Protein AF-A0A5D6WNX0-F1 (afdb_monomer_lite)

Structure (mmCIF, N/CA/C/O backbone):
data_AF-A0A5D6WNX0-F1
#
_entry.id   AF-A0A5D6WNX0-F1
#
loop_
_atom_site.group_PDB
_atom_site.id
_atom_site.type_symbol
_atom_site.label_atom_id
_atom_site.label_alt_id
_atom_site.label_comp_id
_atom_site.label_asym_id
_atom_site.label_entity_id
_atom_site.label_seq_id
_atom_site.pdbx_PDB_ins_code
_atom_site.Cartn_x
_atom_site.Cartn_y
_atom_site.Cartn_z
_atom_site.occupancy
_atom_site.B_iso_or_equiv
_atom_site.auth_seq_id
_atom_site.auth_comp_id
_atom_site.auth_asym_id
_atom_site.auth_atom_id
_atom_site.pdbx_PDB_model_num
ATOM 1 N N . MET A 1 1 ? -15.040 -12.613 34.744 1.00 56.56 1 MET A N 1
ATOM 2 C CA . MET A 1 1 ? -14.781 -11.388 33.954 1.00 56.56 1 MET A CA 1
ATOM 3 C C . MET A 1 1 ? -15.502 -11.528 32.621 1.00 56.56 1 MET A C 1
ATOM 5 O O . MET A 1 1 ? -15.423 -12.617 32.060 1.00 56.56 1 MET A O 1
ATOM 9 N N . PRO A 1 2 ? -16.254 -10.518 32.148 1.00 68.69 2 PRO A N 1
ATOM 10 C CA . PRO A 1 2 ? -16.907 -10.587 30.841 1.00 68.69 2 PRO A CA 1
ATOM 11 C C . PRO A 1 2 ? -15.856 -10.758 29.736 1.00 68.69 2 PRO A C 1
ATOM 13 O O . PRO A 1 2 ? -14.747 -10.231 29.834 1.00 68.69 2 PRO A O 1
ATOM 16 N N . LYS A 1 3 ? -16.186 -11.543 28.710 1.00 77.31 3 LYS A N 1
ATOM 17 C CA . LYS A 1 3 ? -15.287 -11.837 27.592 1.00 77.31 3 LYS A CA 1
ATOM 18 C C . LYS A 1 3 ? -15.208 -10.602 26.694 1.00 77.31 3 LYS A C 1
ATOM 20 O O . LYS A 1 3 ? -16.199 -10.254 26.068 1.00 77.31 3 LYS A O 1
ATOM 25 N N . VAL A 1 4 ? -14.045 -9.958 26.647 1.00 71.25 4 VAL A N 1
ATOM 26 C CA . VAL A 1 4 ? -13.774 -8.852 25.717 1.00 71.25 4 VAL A CA 1
ATOM 27 C C . VAL A 1 4 ? -13.759 -9.422 24.299 1.00 71.25 4 VAL A C 1
ATOM 29 O O . VAL A 1 4 ? -12.988 -10.342 24.011 1.00 71.25 4 VAL A O 1
ATOM 32 N N . THR A 1 5 ? -14.631 -8.928 23.422 1.00 75.88 5 THR A N 1
ATOM 33 C CA . THR A 1 5 ? -14.634 -9.307 22.004 1.00 75.88 5 THR A CA 1
ATOM 34 C C . THR A 1 5 ? -13.652 -8.443 21.214 1.00 75.88 5 THR A C 1
ATOM 36 O O . THR A 1 5 ? -13.201 -7.399 21.681 1.00 75.88 5 THR A O 1
ATOM 39 N N . ARG A 1 6 ? -13.313 -8.856 19.986 1.00 72.06 6 ARG A N 1
ATOM 40 C CA . ARG A 1 6 ? -12.430 -8.077 19.099 1.00 72.06 6 ARG A CA 1
ATOM 41 C C . ARG A 1 6 ? -12.976 -6.668 18.825 1.00 72.06 6 ARG A C 1
ATOM 43 O O . ARG A 1 6 ? -12.192 -5.746 18.633 1.00 72.06 6 ARG A O 1
ATOM 50 N N . GLU A 1 7 ? -14.296 -6.514 18.836 1.00 72.31 7 GLU A N 1
ATOM 51 C CA . GLU A 1 7 ? -15.004 -5.246 18.627 1.00 72.31 7 GLU A CA 1
ATOM 52 C C . GLU A 1 7 ? -14.970 -4.345 19.873 1.00 72.31 7 GLU A C 1
ATOM 54 O O . GLU A 1 7 ? -15.039 -3.124 19.754 1.00 72.31 7 GLU A O 1
ATOM 59 N N . ASP A 1 8 ? -14.781 -4.925 21.063 1.00 72.25 8 ASP A N 1
ATOM 60 C CA . ASP A 1 8 ? -14.689 -4.189 22.329 1.00 72.25 8 ASP A CA 1
ATOM 61 C C . ASP A 1 8 ? -13.291 -3.606 22.587 1.00 72.25 8 ASP A C 1
ATOM 63 O O . ASP A 1 8 ? -13.157 -2.656 23.359 1.00 72.25 8 ASP A O 1
ATOM 67 N N . ILE A 1 9 ? -12.244 -4.161 21.958 1.00 74.81 9 ILE A N 1
ATOM 68 C CA . ILE A 1 9 ? -10.840 -3.780 22.200 1.00 74.81 9 ILE A CA 1
ATOM 69 C C . ILE A 1 9 ? -10.584 -2.282 21.964 1.00 74.81 9 ILE A C 1
ATOM 71 O O . ILE A 1 9 ? -9.972 -1.677 22.844 1.00 74.81 9 ILE A O 1
ATOM 75 N N . PRO A 1 10 ? -11.043 -1.645 20.865 1.00 71.25 10 PRO A N 1
ATOM 76 C CA . PRO A 1 10 ? -10.819 -0.213 20.650 1.00 71.25 10 PRO A CA 1
ATOM 77 C C . PRO A 1 10 ? -11.431 0.656 21.755 1.00 71.25 10 PRO A C 1
ATOM 79 O O . PRO A 1 10 ? -10.750 1.498 22.338 1.00 71.25 10 PRO A O 1
ATOM 82 N N . ASN A 1 11 ? -12.689 0.380 22.113 1.00 71.88 11 ASN A N 1
ATOM 83 C CA . ASN A 1 11 ? -13.404 1.094 23.171 1.00 71.88 11 ASN A CA 1
ATOM 84 C C . ASN A 1 11 ? -12.743 0.883 24.540 1.00 71.88 11 ASN A C 1
ATOM 86 O O . ASN A 1 11 ? -12.672 1.801 25.356 1.00 71.88 11 ASN A O 1
AT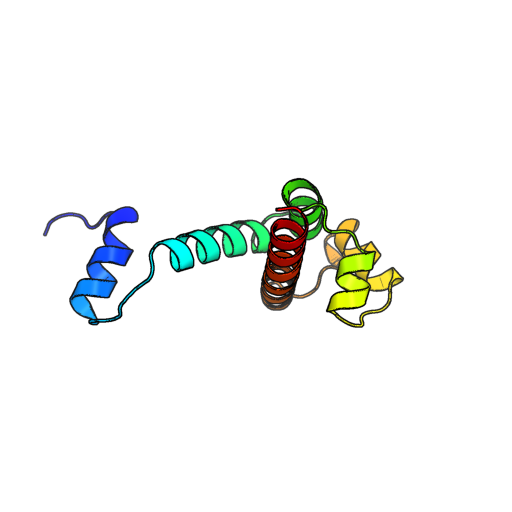OM 90 N N . TRP A 1 12 ? -12.262 -0.332 24.811 1.00 76.69 12 TRP A 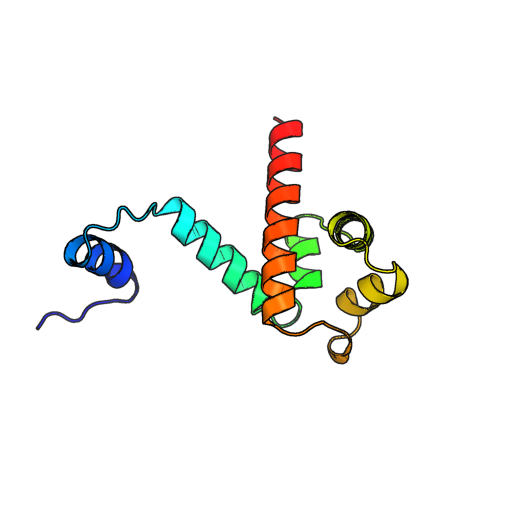N 1
ATOM 91 C CA . TRP A 1 12 ? -11.560 -0.651 26.048 1.00 76.69 12 TRP A CA 1
ATOM 92 C C . TRP A 1 12 ? -10.193 0.040 26.118 1.00 76.69 12 TRP A C 1
ATOM 94 O O . TRP A 1 12 ? -9.888 0.661 27.132 1.00 76.69 12 TRP A O 1
ATOM 104 N N . PHE A 1 13 ? -9.411 0.012 25.036 1.00 73.75 13 PHE A N 1
ATOM 105 C CA . PHE A 1 13 ? -8.123 0.700 24.935 1.00 73.75 13 PHE A CA 1
ATOM 106 C C . PHE A 1 13 ? -8.274 2.207 25.163 1.00 73.75 13 PHE A C 1
ATOM 108 O O . PHE A 1 13 ? -7.579 2.757 26.016 1.00 73.75 13 PHE A O 1
ATOM 115 N N . GLN A 1 14 ? -9.230 2.854 24.489 1.00 73.25 14 GLN A N 1
ATOM 116 C CA . GLN A 1 14 ? -9.533 4.278 24.666 1.00 73.25 14 GLN A CA 1
ATOM 117 C C . GLN A 1 14 ? -9.890 4.605 26.123 1.00 73.25 14 GLN A C 1
ATOM 119 O O . GLN A 1 14 ? -9.318 5.522 26.709 1.00 73.25 14 GLN A O 1
ATOM 124 N N . ARG A 1 15 ? -10.767 3.812 26.758 1.00 77.44 15 ARG A N 1
ATOM 125 C CA . ARG A 1 15 ? -11.143 4.008 28.173 1.00 77.44 15 ARG A CA 1
ATOM 126 C C . ARG A 1 15 ? -9.975 3.840 29.146 1.00 77.44 15 ARG A C 1
ATOM 128 O O . ARG A 1 15 ? -9.950 4.528 30.158 1.00 77.44 15 ARG A O 1
ATOM 135 N N . GLN A 1 16 ? -9.053 2.911 28.884 1.00 81.12 16 GLN A N 1
ATOM 136 C CA . GLN A 1 16 ? -7.923 2.632 29.782 1.00 81.12 16 GLN A CA 1
ATOM 137 C C . GLN A 1 16 ? -6.762 3.615 29.617 1.00 81.12 16 GLN A C 1
ATOM 139 O O . GLN A 1 16 ? -6.050 3.892 30.577 1.00 81.12 16 GLN A O 1
ATOM 144 N N . THR A 1 17 ? -6.548 4.123 28.406 1.00 77.56 17 THR A N 1
ATOM 145 C CA . THR A 1 17 ? -5.380 4.954 28.077 1.00 77.56 17 THR A CA 1
ATOM 146 C C . THR A 1 17 ? -5.699 6.445 28.010 1.00 77.56 17 THR A C 1
ATOM 148 O O . THR A 1 17 ? -4.779 7.257 28.019 1.00 77.56 17 THR A O 1
ATOM 151 N N . GLY A 1 18 ? -6.983 6.817 27.924 1.00 73.56 18 GLY A N 1
ATOM 152 C CA . GLY A 1 18 ? -7.403 8.193 27.652 1.00 73.56 18 GLY A CA 1
ATOM 153 C C . GLY A 1 18 ? -7.045 8.667 26.240 1.00 73.56 18 GLY A C 1
ATOM 154 O O . GLY A 1 18 ? -7.178 9.851 25.947 1.00 73.56 18 GLY A O 1
ATOM 155 N N . PHE A 1 19 ? -6.573 7.763 25.374 1.00 71.19 19 PHE A N 1
ATOM 156 C CA . PHE A 1 19 ? -6.218 8.068 23.996 1.00 71.19 19 PHE A CA 1
ATOM 157 C C . PHE A 1 19 ? -7.501 8.276 23.197 1.00 71.19 19 PHE A C 1
ATOM 159 O O . PHE A 1 19 ? -8.325 7.366 23.123 1.00 71.19 19 PHE A O 1
ATOM 166 N N . ASP A 1 20 ? -7.688 9.463 22.625 1.00 70.12 20 ASP A N 1
ATOM 167 C CA . ASP A 1 20 ? -8.829 9.722 21.755 1.00 70.12 20 ASP A CA 1
ATOM 168 C C . ASP A 1 20 ? -8.589 9.022 20.419 1.00 70.12 20 ASP A C 1
ATOM 170 O O . ASP A 1 20 ? -7.767 9.447 19.609 1.00 70.12 20 ASP A O 1
ATOM 174 N N . VAL A 1 21 ? -9.214 7.860 20.253 1.00 68.75 21 VAL A N 1
ATOM 175 C CA . VAL A 1 21 ? -9.026 7.034 19.069 1.00 68.75 21 VAL A CA 1
ATOM 176 C C . VAL A 1 21 ? -10.147 7.344 18.090 1.00 68.75 21 VAL A C 1
ATOM 178 O O . VAL A 1 21 ? -11.296 6.963 18.317 1.00 68.75 21 VAL A O 1
ATOM 181 N N . ASP A 1 22 ? -9.813 7.995 16.976 1.00 78.31 22 ASP A N 1
ATOM 182 C CA . ASP A 1 22 ? -10.770 8.191 15.893 1.00 78.31 22 ASP A CA 1
ATOM 183 C C . ASP A 1 22 ? -11.095 6.835 15.240 1.00 78.31 22 ASP A C 1
ATOM 185 O O . ASP A 1 22 ? -10.264 6.165 14.617 1.00 78.31 22 ASP A O 1
ATOM 189 N N . VAL A 1 23 ? -12.351 6.412 15.381 1.00 75.88 23 VAL A N 1
ATOM 190 C CA . VAL A 1 23 ? -12.862 5.161 14.813 1.00 75.88 23 VAL A CA 1
ATOM 191 C C . VAL A 1 23 ? -12.736 5.140 13.284 1.00 75.88 23 VAL A C 1
ATOM 193 O O . VAL A 1 23 ? -12.572 4.064 12.704 1.00 75.88 23 VAL A O 1
ATOM 196 N N . GLN A 1 24 ? -12.807 6.290 12.609 1.00 80.19 24 GLN A N 1
ATOM 197 C CA . GLN A 1 24 ? -12.599 6.375 11.162 1.00 80.19 24 GLN A CA 1
ATOM 198 C C . GLN A 1 24 ? -11.133 6.148 10.794 1.00 80.19 24 GLN A C 1
ATOM 200 O O . GLN A 1 24 ? -10.861 5.417 9.840 1.00 80.19 24 GLN A O 1
ATOM 205 N N . GLU A 1 25 ? -10.193 6.674 11.582 1.00 81.31 25 GLU A N 1
ATOM 206 C CA . GLU A 1 25 ? -8.768 6.385 11.402 1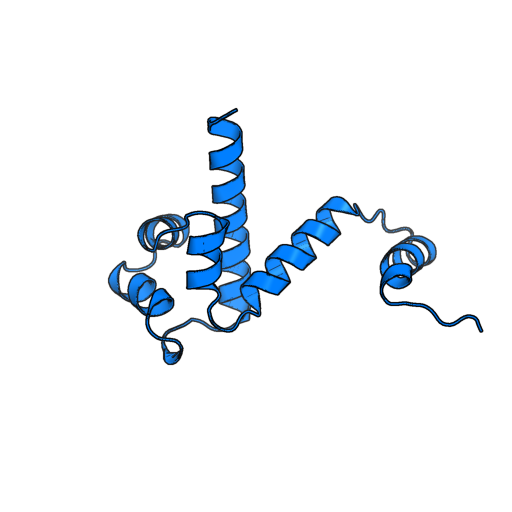.00 81.31 25 GLU A CA 1
ATOM 207 C C . GLU A 1 25 ? -8.468 4.900 11.615 1.00 81.31 25 GLU A C 1
ATOM 209 O O . GLU A 1 25 ? -7.753 4.298 10.813 1.00 81.31 25 GLU A O 1
ATOM 214 N N . LEU A 1 26 ? -9.082 4.263 12.619 1.00 80.25 26 LEU A N 1
ATOM 215 C CA . LEU A 1 26 ? -8.950 2.817 12.814 1.00 80.25 26 LEU A CA 1
ATOM 216 C C . LEU A 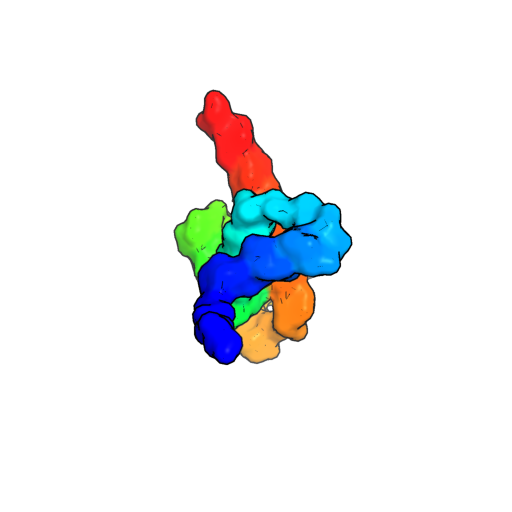1 26 ? -9.509 2.012 11.641 1.00 80.25 26 LEU A C 1
ATOM 218 O O . LEU A 1 26 ? -8.882 1.051 11.199 1.00 80.25 26 LEU A O 1
ATOM 222 N N . LYS A 1 27 ? -10.688 2.380 11.128 1.00 83.44 27 LYS A N 1
ATOM 223 C CA . LYS A 1 27 ? -11.283 1.708 9.963 1.00 83.44 27 LYS A CA 1
ATOM 224 C C . LYS A 1 27 ? -10.381 1.829 8.740 1.00 83.44 27 LYS A C 1
ATOM 226 O O . LYS A 1 27 ? -10.151 0.825 8.066 1.00 83.44 27 LYS A O 1
ATOM 231 N N . LYS A 1 28 ? -9.821 3.020 8.507 1.00 87.50 28 LYS A N 1
ATOM 232 C CA . LYS A 1 28 ? -8.828 3.251 7.456 1.00 87.50 28 LYS A CA 1
ATOM 233 C C . LYS A 1 28 ? -7.596 2.375 7.679 1.00 87.50 28 LYS A C 1
ATOM 235 O O . LYS A 1 28 ? -7.213 1.645 6.775 1.00 87.50 28 LYS A O 1
ATOM 240 N N . ALA A 1 29 ? -7.029 2.352 8.884 1.00 87.12 29 ALA A N 1
ATOM 241 C CA . ALA A 1 29 ? -5.871 1.516 9.204 1.00 87.12 29 ALA A CA 1
ATOM 242 C C . ALA A 1 29 ? -6.132 0.017 8.956 1.00 87.12 29 ALA A C 1
ATOM 244 O O . ALA A 1 29 ? -5.277 -0.672 8.403 1.00 87.12 29 ALA A O 1
ATOM 245 N N . VAL A 1 30 ? -7.326 -0.482 9.297 1.00 88.38 30 VAL A N 1
ATOM 246 C CA . VAL A 1 30 ? -7.739 -1.870 9.024 1.00 88.38 30 VAL A CA 1
ATOM 247 C C . VAL A 1 30 ? -7.831 -2.149 7.523 1.00 88.38 30 VAL A C 1
ATOM 249 O O . VAL A 1 30 ? -7.401 -3.211 7.073 1.00 88.38 30 VAL A O 1
ATOM 252 N N . GLU A 1 31 ? -8.373 -1.220 6.735 1.00 91.44 31 GLU A N 1
ATOM 253 C CA . GLU A 1 31 ? -8.423 -1.356 5.276 1.00 91.44 31 GLU A CA 1
ATOM 254 C C . GLU A 1 31 ? -7.014 -1.401 4.669 1.00 91.44 31 GLU A C 1
ATOM 256 O O . GLU A 1 31 ? -6.713 -2.292 3.870 1.00 91.44 31 GLU A O 1
ATOM 261 N N . LEU A 1 32 ? -6.130 -0.491 5.090 1.00 95.00 32 LEU A N 1
ATOM 262 C CA . LEU A 1 32 ? -4.747 -0.444 4.615 1.00 95.00 32 LEU A CA 1
ATOM 263 C C . LEU A 1 32 ? -3.982 -1.722 4.982 1.00 95.00 32 LEU A C 1
ATOM 265 O O . LEU A 1 32 ? -3.305 -2.293 4.125 1.00 95.00 32 LEU A O 1
ATOM 269 N N . ASP A 1 33 ? -4.124 -2.217 6.214 1.00 93.94 33 ASP A 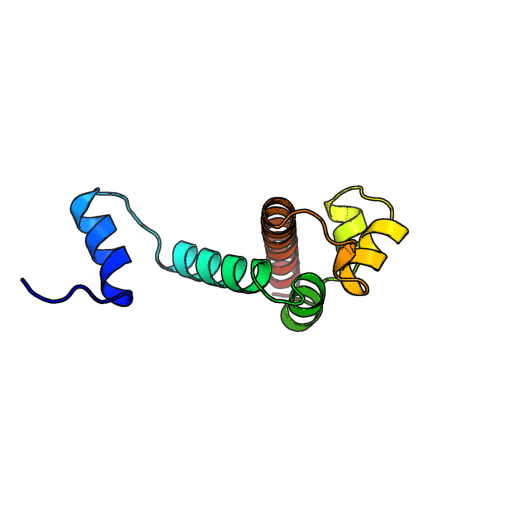N 1
ATOM 270 C CA . ASP A 1 33 ? -3.471 -3.459 6.642 1.00 93.94 33 ASP A CA 1
ATOM 271 C C . ASP A 1 33 ? -4.015 -4.679 5.887 1.00 93.94 33 ASP A C 1
ATOM 273 O O . ASP A 1 33 ? -3.233 -5.524 5.446 1.00 93.94 33 ASP A O 1
ATOM 277 N N . ARG A 1 34 ? -5.333 -4.739 5.635 1.00 94.88 34 ARG A N 1
ATOM 278 C CA . ARG A 1 34 ? -5.947 -5.785 4.800 1.00 94.88 34 ARG A CA 1
ATOM 279 C C . ARG A 1 34 ? -5.334 -5.813 3.403 1.00 94.88 34 ARG A C 1
ATOM 281 O O . ARG A 1 34 ? -5.076 -6.895 2.880 1.00 94.88 34 ARG A O 1
ATOM 288 N N . ILE A 1 35 ? -5.123 -4.650 2.791 1.00 96.62 35 ILE A N 1
ATOM 289 C CA . ILE A 1 35 ? -4.536 -4.566 1.451 1.00 96.62 35 ILE A CA 1
ATOM 290 C C . ILE A 1 35 ? -3.061 -4.953 1.490 1.00 96.62 35 ILE A C 1
ATOM 292 O O . ILE A 1 35 ? -2.626 -5.757 0.671 1.00 96.62 35 ILE A O 1
ATOM 296 N N . ALA A 1 36 ? -2.299 -4.431 2.451 1.00 95.44 36 ALA A N 1
ATOM 297 C CA . ALA A 1 36 ? -0.869 -4.698 2.561 1.00 95.44 36 ALA A CA 1
ATOM 298 C C . ALA A 1 36 ? -0.546 -6.167 2.873 1.00 95.44 36 ALA A C 1
ATOM 300 O O . ALA A 1 36 ? 0.476 -6.677 2.411 1.00 95.44 36 ALA A O 1
ATOM 301 N N . CYS A 1 37 ? -1.413 -6.844 3.628 1.00 94.62 37 CYS A N 1
ATOM 302 C CA . CYS A 1 37 ? -1.269 -8.256 3.981 1.00 94.62 37 CYS A CA 1
ATOM 303 C C . CYS A 1 37 ? -1.904 -9.216 2.963 1.00 94.62 37 CYS A C 1
ATOM 305 O O . CYS A 1 37 ? -1.849 -10.430 3.161 1.00 94.62 37 CYS A O 1
ATOM 307 N N . ALA A 1 38 ? -2.512 -8.710 1.886 1.00 94.25 38 ALA A N 1
ATOM 308 C CA . ALA A 1 38 ? -3.080 -9.555 0.844 1.00 94.25 38 ALA A CA 1
ATOM 309 C C . ALA A 1 38 ? -1.996 -10.357 0.108 1.00 94.25 38 ALA A C 1
ATOM 311 O O . ALA A 1 38 ? -0.838 -9.947 0.010 1.00 94.25 38 ALA A O 1
ATOM 312 N N . ASP A 1 39 ? -2.393 -11.478 -0.497 1.00 91.56 39 ASP A N 1
ATOM 313 C CA . ASP A 1 39 ? -1.487 -12.285 -1.316 1.00 91.56 39 ASP A CA 1
ATOM 314 C C . ASP A 1 39 ? -0.973 -11.544 -2.550 1.00 91.56 39 ASP A C 1
ATOM 316 O O . ASP A 1 39 ? 0.132 -11.830 -3.009 1.00 91.56 39 ASP A O 1
ATOM 320 N N . GLU A 1 40 ? -1.754 -10.601 -3.086 1.00 93.25 40 GLU A N 1
ATOM 321 C CA . GLU A 1 40 ? -1.433 -9.782 -4.258 1.00 93.25 40 GLU A CA 1
ATOM 322 C C . GLU A 1 40 ? -1.754 -8.296 -3.993 1.00 93.25 40 GLU A C 1
ATOM 324 O O . GLU A 1 40 ? -2.678 -7.742 -4.591 1.00 93.25 40 GLU A O 1
ATOM 329 N N . PRO A 1 41 ? -0.993 -7.611 -3.119 1.00 95.38 41 PRO A N 1
ATOM 330 C CA . PRO A 1 41 ? -1.343 -6.274 -2.628 1.00 95.38 41 PRO A CA 1
ATOM 331 C C . PRO A 1 41 ? -1.379 -5.236 -3.758 1.00 95.38 41 PRO A C 1
ATOM 333 O O . PRO A 1 41 ? -2.288 -4.414 -3.837 1.00 95.38 41 PRO A O 1
ATOM 336 N N . MET A 1 42 ? -0.432 -5.319 -4.698 1.00 94.81 42 MET A N 1
ATOM 337 C CA . MET A 1 42 ? -0.356 -4.421 -5.856 1.00 94.81 42 MET A CA 1
ATOM 338 C C . MET A 1 42 ? -1.567 -4.568 -6.787 1.00 94.81 42 MET A C 1
ATOM 340 O O . MET A 1 42 ? -2.110 -3.579 -7.277 1.00 94.81 42 MET A O 1
ATOM 344 N N . LYS A 1 43 ? -2.017 -5.806 -7.014 1.00 93.88 43 LYS A N 1
ATOM 345 C CA . LYS A 1 43 ? -3.194 -6.092 -7.839 1.00 93.88 43 LYS A CA 1
ATOM 346 C C . LYS A 1 43 ? -4.468 -5.620 -7.144 1.00 93.88 43 LYS A C 1
ATOM 348 O O . LYS A 1 43 ? -5.286 -4.961 -7.774 1.00 93.88 43 LYS A O 1
ATOM 353 N N . LEU A 1 44 ? -4.579 -5.861 -5.839 1.00 95.88 44 LEU A N 1
ATOM 354 C CA . LEU A 1 44 ? -5.719 -5.419 -5.046 1.00 95.88 44 LEU A CA 1
ATOM 355 C C . LEU A 1 44 ? -5.845 -3.885 -5.019 1.00 95.88 44 LEU A C 1
ATOM 357 O O . LEU A 1 44 ? -6.937 -3.363 -5.216 1.00 95.88 44 LEU A O 1
ATOM 361 N N . MET A 1 45 ? -4.737 -3.144 -4.882 1.00 96.50 45 MET A N 1
ATOM 362 C CA . MET A 1 45 ? -4.748 -1.677 -5.023 1.00 96.50 45 MET A CA 1
ATOM 363 C C . MET A 1 45 ? -5.196 -1.221 -6.417 1.00 96.50 45 MET A C 1
ATOM 365 O O . MET A 1 45 ? -5.897 -0.217 -6.550 1.00 96.50 45 MET A O 1
ATOM 369 N N . ARG A 1 46 ? -4.804 -1.939 -7.476 1.00 95.50 46 ARG A N 1
ATOM 370 C CA . ARG A 1 46 ? -5.267 -1.641 -8.837 1.00 95.50 46 ARG A CA 1
ATOM 371 C C . ARG A 1 46 ? -6.776 -1.829 -8.961 1.00 95.50 46 ARG A C 1
ATOM 373 O O . ARG A 1 46 ? -7.438 -0.966 -9.524 1.00 95.50 46 ARG A O 1
ATOM 380 N N . GLU A 1 47 ? -7.302 -2.932 -8.441 1.00 95.50 47 GLU A N 1
ATOM 381 C CA . GLU A 1 47 ? -8.726 -3.271 -8.510 1.00 95.50 47 GLU A CA 1
ATOM 382 C C . GLU A 1 47 ? -9.590 -2.304 -7.691 1.00 95.50 47 GLU A C 1
ATOM 384 O O . GLU A 1 47 ? -10.593 -1.804 -8.193 1.00 95.50 47 GLU A O 1
ATOM 389 N N . LEU A 1 48 ? -9.184 -1.998 -6.456 1.00 95.19 48 LEU A N 1
ATOM 390 C CA . LEU A 1 48 ? -9.959 -1.146 -5.551 1.00 95.19 48 LEU A CA 1
ATOM 391 C C . LEU A 1 48 ? -9.831 0.344 -5.876 1.00 95.19 48 LEU A C 1
ATOM 393 O O . LEU A 1 48 ? -10.805 1.090 -5.780 1.00 95.19 48 LEU A O 1
ATOM 397 N N . TRP A 1 49 ? -8.629 0.798 -6.238 1.00 95.69 49 TRP A N 1
ATOM 398 C CA . TRP A 1 49 ? -8.309 2.228 -6.301 1.00 95.69 49 TRP A CA 1
ATOM 399 C C . TRP A 1 49 ? -7.886 2.712 -7.690 1.00 95.69 49 TRP A C 1
ATOM 401 O O . TRP A 1 49 ? -7.655 3.911 -7.874 1.00 95.69 49 TRP A O 1
ATOM 411 N N . GLY A 1 50 ? -7.769 1.814 -8.673 1.00 95.56 50 GLY A N 1
ATOM 412 C CA . GLY A 1 50 ? -7.286 2.147 -10.014 1.00 95.56 50 GLY A CA 1
ATOM 413 C C . GLY A 1 50 ? -5.803 2.527 -10.049 1.00 95.56 50 GLY A C 1
ATOM 414 O O . GLY A 1 50 ? -5.383 3.258 -10.945 1.00 95.56 50 GLY A O 1
ATOM 415 N N . ILE A 1 51 ? -5.011 2.089 -9.063 1.00 96.62 51 ILE A N 1
ATOM 416 C CA . ILE A 1 51 ? -3.579 2.399 -8.978 1.00 96.62 51 ILE A CA 1
ATOM 417 C C . ILE A 1 51 ? -2.800 1.595 -10.020 1.00 96.62 51 ILE A C 1
ATOM 419 O O . ILE A 1 51 ? -2.872 0.365 -10.093 1.00 96.62 51 ILE A O 1
ATOM 423 N N . THR A 1 52 ? -2.031 2.307 -10.839 1.00 95.38 52 THR A N 1
ATOM 424 C CA . THR A 1 52 ? -1.216 1.724 -11.910 1.00 95.38 52 THR A CA 1
ATOM 425 C C . THR A 1 52 ? 0.262 1.642 -11.511 1.00 95.38 52 THR A C 1
ATOM 427 O O . THR A 1 52 ? 0.699 2.377 -10.624 1.00 95.38 52 THR A O 1
ATOM 430 N N . PRO A 1 53 ? 1.087 0.815 -12.184 1.00 94.88 53 PRO A N 1
ATOM 431 C CA . PRO A 1 53 ? 2.535 0.811 -11.962 1.00 94.88 53 PRO A CA 1
ATOM 432 C C . PRO A 1 53 ? 3.155 2.198 -12.152 1.00 94.88 53 PRO A C 1
ATOM 434 O O . PRO A 1 53 ? 4.016 2.599 -11.380 1.00 94.88 53 PRO A O 1
ATOM 437 N N . ARG A 1 54 ? 2.649 2.978 -13.115 1.00 95.00 54 ARG A N 1
ATOM 438 C CA . ARG A 1 54 ? 3.103 4.349 -13.373 1.00 95.00 54 ARG A CA 1
ATOM 439 C C . ARG A 1 54 ? 2.812 5.307 -12.217 1.00 95.00 54 ARG A C 1
ATOM 441 O O . ARG A 1 54 ? 3.565 6.252 -11.996 1.00 95.00 54 ARG A O 1
ATOM 448 N N . ASP A 1 55 ? 1.728 5.079 -11.480 1.00 95.75 55 ASP A N 1
ATOM 449 C CA . ASP A 1 55 ? 1.426 5.853 -10.274 1.00 95.75 55 ASP A CA 1
ATOM 450 C C . ASP A 1 55 ? 2.454 5.559 -9.181 1.00 95.75 55 ASP A C 1
ATOM 452 O O . ASP A 1 55 ? 3.014 6.485 -8.599 1.00 95.75 55 ASP A O 1
ATOM 456 N N . CYS A 1 56 ? 2.762 4.279 -8.961 1.00 94.56 56 CYS A N 1
ATOM 457 C CA . CYS A 1 56 ? 3.791 3.853 -8.015 1.00 94.56 56 CYS A CA 1
ATOM 458 C C . CYS A 1 56 ? 5.192 4.339 -8.425 1.00 94.56 56 CYS A C 1
ATOM 460 O O . CYS A 1 56 ? 5.943 4.799 -7.574 1.00 94.56 56 CYS A O 1
ATOM 462 N N . GLU A 1 57 ? 5.534 4.306 -9.715 1.00 95.12 57 GLU A N 1
ATOM 463 C CA . GLU A 1 57 ? 6.779 4.872 -10.253 1.00 95.12 57 GLU A CA 1
ATOM 464 C C . GLU A 1 57 ? 6.925 6.348 -9.856 1.00 95.12 57 GLU A C 1
ATOM 466 O O . GLU A 1 57 ? 7.932 6.742 -9.269 1.00 95.12 57 GLU A O 1
ATOM 471 N N . ARG A 1 58 ? 5.882 7.152 -10.099 1.00 93.88 58 ARG A N 1
ATOM 472 C CA . ARG A 1 58 ? 5.866 8.585 -9.768 1.00 93.88 58 ARG A CA 1
ATOM 473 C C . ARG A 1 58 ? 5.904 8.851 -8.267 1.00 93.88 58 ARG A C 1
ATOM 475 O O . ARG A 1 58 ? 6.613 9.753 -7.838 1.00 93.88 58 ARG A O 1
ATOM 482 N N . LEU A 1 59 ? 5.137 8.095 -7.480 1.00 93.75 59 LEU A N 1
ATOM 483 C CA . LEU A 1 59 ? 5.055 8.271 -6.027 1.00 93.75 59 LEU A CA 1
ATOM 484 C C . LEU A 1 59 ? 6.354 7.885 -5.314 1.00 93.75 59 LEU A C 1
ATOM 486 O O . LEU A 1 59 ? 6.688 8.483 -4.295 1.00 93.75 59 LEU A O 1
ATOM 490 N N . LEU A 1 60 ? 7.050 6.865 -5.817 1.00 91.12 60 LEU A N 1
ATOM 491 C CA . LEU A 1 60 ? 8.191 6.255 -5.135 1.00 91.12 60 LEU A CA 1
ATOM 492 C C . LEU A 1 60 ? 9.539 6.668 -5.736 1.00 91.12 60 LEU A C 1
ATOM 494 O O . LEU A 1 60 ? 10.570 6.404 -5.123 1.00 91.12 60 LEU A O 1
ATOM 498 N N . GLY A 1 61 ? 9.556 7.261 -6.935 1.00 91.81 61 GLY A N 1
ATOM 499 C CA . GLY A 1 61 ? 10.793 7.543 -7.672 1.00 91.81 61 GLY A CA 1
ATOM 500 C C . GLY A 1 61 ? 11.560 6.275 -8.068 1.00 91.81 61 GLY A C 1
ATOM 501 O O . GLY A 1 61 ? 12.770 6.318 -8.274 1.00 91.81 61 GLY A O 1
ATOM 502 N N . ALA A 1 62 ? 10.873 5.132 -8.125 1.00 89.75 62 ALA A N 1
ATOM 503 C CA . ALA A 1 62 ? 11.471 3.833 -8.413 1.00 89.75 62 ALA A CA 1
ATOM 504 C C . ALA A 1 62 ? 11.487 3.552 -9.928 1.00 89.75 62 ALA A C 1
ATOM 506 O O . ALA A 1 62 ? 10.589 4.008 -10.631 1.00 89.75 62 ALA A O 1
ATOM 507 N N . PRO A 1 63 ? 12.447 2.765 -10.455 1.00 94.00 63 PRO A N 1
ATOM 508 C CA . PRO A 1 63 ? 12.486 2.431 -11.878 1.00 94.00 63 PRO A CA 1
ATOM 509 C C . PRO A 1 63 ? 11.220 1.704 -12.350 1.00 94.00 63 PRO A C 1
ATOM 511 O O . PRO A 1 63 ? 10.798 0.725 -11.730 1.00 94.00 63 PRO A O 1
ATOM 514 N N . SER A 1 64 ? 10.672 2.127 -13.495 1.00 91.00 64 SER A N 1
ATOM 515 C CA . SER A 1 64 ? 9.404 1.613 -14.041 1.00 91.00 64 SER A CA 1
ATOM 516 C C . SER A 1 64 ? 9.370 0.080 -14.133 1.00 91.00 64 SER A C 1
ATOM 518 O O . SER A 1 64 ? 8.471 -0.561 -13.594 1.00 91.00 64 SER A O 1
ATOM 520 N N . ARG A 1 65 ? 10.432 -0.531 -14.680 1.00 93.06 65 ARG A N 1
ATOM 521 C CA . ARG A 1 65 ? 10.564 -1.994 -14.803 1.00 93.06 65 ARG A CA 1
ATOM 522 C C . ARG A 1 65 ? 10.497 -2.721 -13.455 1.00 93.06 65 ARG A C 1
ATOM 524 O O . ARG A 1 65 ? 9.911 -3.795 -13.369 1.00 93.06 65 ARG A O 1
ATOM 531 N N . THR A 1 66 ? 11.100 -2.155 -12.411 1.00 92.31 66 THR A N 1
ATOM 532 C CA . THR A 1 66 ? 11.081 -2.737 -11.060 1.00 92.31 66 THR A CA 1
ATOM 533 C C . THR A 1 66 ? 9.668 -2.710 -10.492 1.00 92.31 66 THR A C 1
ATOM 535 O O . THR A 1 66 ? 9.186 -3.709 -9.964 1.00 92.31 66 THR A O 1
ATOM 538 N N . VAL A 1 67 ? 8.981 -1.578 -10.647 1.00 92.94 67 VAL A N 1
ATOM 539 C CA . VAL A 1 67 ? 7.611 -1.412 -10.164 1.00 92.94 67 VAL A CA 1
ATOM 540 C C . VAL A 1 67 ? 6.650 -2.327 -10.916 1.00 92.94 67 VAL A C 1
ATOM 542 O O . VAL A 1 67 ? 5.818 -2.973 -10.287 1.00 9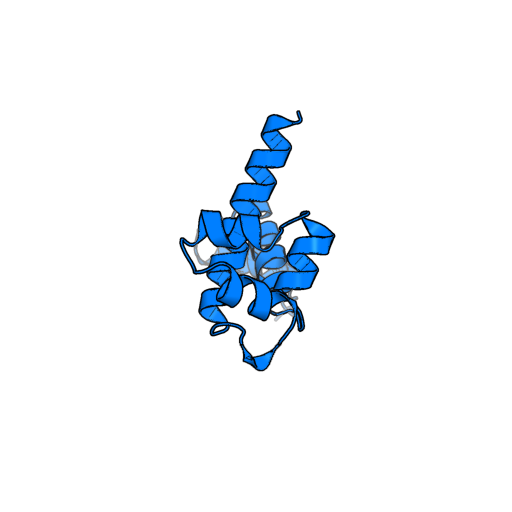2.94 67 VAL A O 1
ATOM 545 N N . GLU A 1 68 ? 6.780 -2.445 -12.238 1.00 93.25 68 GLU A N 1
ATOM 546 C CA . GLU A 1 68 ? 5.980 -3.376 -13.042 1.00 93.25 68 GLU A CA 1
ATOM 547 C C . GLU A 1 68 ? 6.106 -4.816 -12.539 1.00 93.25 68 GLU A C 1
ATOM 549 O O . GLU A 1 68 ? 5.095 -5.497 -12.353 1.00 93.25 68 GLU A O 1
ATOM 554 N N . GLN A 1 69 ? 7.324 -5.271 -12.235 1.00 93.81 69 GLN A N 1
ATOM 555 C CA . GLN A 1 69 ? 7.545 -6.622 -11.718 1.00 93.81 69 GLN A CA 1
ATOM 556 C C . GLN A 1 69 ? 6.776 -6.891 -10.419 1.00 93.81 69 GLN A C 1
ATOM 558 O O . GLN A 1 69 ? 6.232 -7.983 -10.263 1.00 93.81 69 GLN A O 1
ATOM 563 N N . TRP A 1 70 ? 6.610 -5.905 -9.532 1.00 93.12 70 TRP A N 1
ATOM 564 C CA . TRP A 1 70 ? 5.850 -6.085 -8.287 1.00 93.12 70 TRP A CA 1
ATOM 565 C C . TRP A 1 70 ? 4.374 -6.442 -8.513 1.00 93.12 70 TRP A C 1
ATOM 567 O O . TRP A 1 70 ? 3.776 -7.150 -7.692 1.00 93.12 70 TRP A O 1
ATOM 577 N N . PHE A 1 71 ? 3.787 -5.981 -9.624 1.00 92.00 71 PHE A N 1
ATOM 578 C CA . PHE A 1 71 ? 2.400 -6.277 -9.996 1.00 92.00 71 PHE A CA 1
ATOM 579 C C . PHE A 1 71 ? 2.227 -7.670 -10.607 1.00 92.00 71 PHE A C 1
ATOM 581 O O . PHE A 1 71 ? 1.120 -8.201 -10.563 1.00 92.00 71 PHE A O 1
ATOM 588 N N . HIS A 1 72 ? 3.291 -8.267 -11.147 1.00 89.56 72 HIS A N 1
ATOM 589 C CA . HIS A 1 72 ? 3.213 -9.517 -11.911 1.00 89.56 72 HIS A CA 1
ATOM 590 C C . HIS A 1 72 ? 3.911 -10.701 -11.232 1.00 89.56 72 HIS A C 1
ATOM 592 O O . HIS A 1 72 ? 3.481 -11.839 -11.396 1.00 89.56 72 HIS A O 1
ATOM 598 N N . THR A 1 73 ? 4.946 -10.450 -10.427 1.00 89.56 73 THR A N 1
ATOM 599 C CA . THR A 1 73 ? 5.827 -11.494 -9.895 1.00 89.56 73 THR A CA 1
ATOM 600 C C . THR A 1 73 ? 5.999 -11.364 -8.384 1.00 89.56 73 THR A C 1
ATOM 602 O O . THR A 1 73 ? 6.708 -10.480 -7.898 1.00 89.56 73 THR A O 1
ATOM 605 N N . LYS A 1 74 ? 5.404 -12.291 -7.615 1.00 84.00 74 LYS A N 1
ATOM 606 C CA . LYS A 1 74 ? 5.393 -12.262 -6.136 1.00 84.00 74 LYS A CA 1
ATOM 607 C C . LYS A 1 74 ? 6.791 -12.183 -5.511 1.00 84.00 74 LYS A C 1
ATOM 609 O O . LYS A 1 74 ? 6.966 -11.422 -4.567 1.00 84.00 74 LYS A O 1
ATOM 614 N N . SER A 1 75 ? 7.782 -12.895 -6.051 1.00 87.69 75 SER A N 1
ATOM 615 C CA . SER A 1 75 ? 9.156 -12.923 -5.513 1.00 87.69 75 SER A CA 1
ATOM 616 C C . SER A 1 75 ? 9.931 -11.613 -5.669 1.00 87.69 75 SER A C 1
ATOM 618 O O . SER A 1 75 ? 10.904 -11.398 -4.958 1.00 87.69 75 SER A O 1
ATOM 620 N N . THR A 1 76 ? 9.513 -10.736 -6.582 1.00 88.38 76 THR A N 1
ATOM 621 C CA . THR A 1 76 ? 10.164 -9.432 -6.801 1.00 88.38 76 THR A CA 1
ATOM 622 C C . THR A 1 76 ? 9.624 -8.334 -5.896 1.00 88.38 76 THR A C 1
ATOM 624 O O . THR A 1 76 ? 10.173 -7.233 -5.876 1.00 88.38 76 THR A O 1
ATOM 627 N N . ARG A 1 77 ? 8.535 -8.607 -5.168 1.00 90.31 77 ARG A N 1
ATOM 628 C CA . ARG A 1 77 ? 7.894 -7.622 -4.300 1.00 90.31 77 ARG A CA 1
ATOM 629 C C . ARG A 1 77 ? 8.831 -7.242 -3.154 1.00 90.31 77 ARG A C 1
ATOM 631 O O . ARG A 1 77 ? 9.575 -8.092 -2.663 1.00 90.31 77 ARG A O 1
ATOM 638 N N . PRO A 1 78 ? 8.789 -5.977 -2.713 1.00 91.38 78 PRO A N 1
ATOM 639 C CA . PRO A 1 78 ? 9.617 -5.539 -1.608 1.00 91.38 78 PRO A CA 1
ATOM 640 C C . PRO A 1 78 ? 9.149 -6.187 -0.298 1.00 91.38 78 PRO A C 1
ATOM 642 O O . PRO A 1 78 ? 8.084 -6.806 -0.227 1.00 91.38 78 PRO A O 1
ATOM 645 N N . ALA A 1 79 ? 9.952 -6.029 0.755 1.00 93.75 79 ALA A N 1
ATOM 646 C CA . ALA A 1 79 ? 9.608 -6.521 2.085 1.00 93.75 79 ALA A CA 1
ATOM 647 C C . ALA A 1 79 ? 8.223 -6.017 2.538 1.00 93.75 79 ALA A C 1
ATOM 649 O O . ALA A 1 79 ? 7.798 -4.918 2.180 1.00 93.75 79 ALA A O 1
ATOM 650 N N . SER A 1 80 ? 7.528 -6.803 3.361 1.00 90.81 80 SER A N 1
ATOM 651 C CA . SER A 1 80 ? 6.141 -6.530 3.776 1.00 90.81 80 SER A CA 1
ATOM 652 C C . SER A 1 80 ? 5.946 -5.148 4.409 1.00 90.81 80 SER A C 1
ATOM 654 O O . SER A 1 80 ? 4.955 -4.474 4.134 1.00 90.81 80 SER A O 1
ATOM 656 N N . TRP A 1 81 ? 6.910 -4.679 5.204 1.00 93.31 81 TRP A N 1
ATOM 657 C CA . TRP A 1 81 ? 6.862 -3.338 5.791 1.00 93.31 81 TRP A CA 1
ATOM 658 C C . TRP A 1 81 ? 6.947 -2.227 4.728 1.00 93.31 81 TRP A C 1
ATOM 660 O O . TRP A 1 81 ? 6.292 -1.201 4.872 1.00 93.31 81 TRP A O 1
ATOM 670 N N . VAL A 1 82 ? 7.681 -2.442 3.629 1.00 94.44 82 VAL A N 1
ATOM 671 C CA . VAL A 1 82 ? 7.741 -1.501 2.496 1.00 94.44 82 VAL A CA 1
ATOM 672 C C . VAL A 1 82 ? 6.410 -1.495 1.753 1.00 94.44 82 VAL A C 1
ATOM 674 O O . VAL A 1 82 ? 5.918 -0.433 1.389 1.00 94.44 82 VAL A O 1
ATOM 677 N N . VAL A 1 83 ? 5.794 -2.667 1.557 1.00 95.00 83 VAL A N 1
ATOM 678 C CA . VAL A 1 83 ? 4.466 -2.770 0.931 1.00 95.00 83 VAL A CA 1
ATOM 679 C C . VAL A 1 83 ? 3.436 -1.948 1.706 1.00 95.00 83 VAL A C 1
ATOM 681 O O . VAL A 1 83 ? 2.669 -1.226 1.078 1.00 95.00 83 VAL A O 1
ATOM 684 N N . ARG A 1 84 ? 3.452 -1.984 3.045 1.00 95.44 84 ARG A N 1
ATOM 685 C CA . ARG A 1 84 ? 2.571 -1.148 3.884 1.00 95.44 84 ARG A CA 1
ATOM 686 C C . ARG A 1 84 ? 2.726 0.345 3.584 1.00 95.44 84 ARG A C 1
ATOM 688 O O . ARG A 1 84 ? 1.732 1.011 3.313 1.00 95.44 84 ARG A O 1
ATOM 695 N N . LEU A 1 85 ? 3.962 0.843 3.514 1.00 94.62 85 LEU A N 1
ATOM 696 C CA . LEU A 1 85 ? 4.232 2.245 3.168 1.00 94.62 85 LEU A CA 1
ATOM 697 C C . LEU A 1 85 ? 3.762 2.598 1.749 1.00 94.62 85 LEU A C 1
ATOM 699 O O . LEU A 1 85 ? 3.225 3.681 1.520 1.00 94.62 85 LEU A O 1
ATOM 703 N N . ILE A 1 86 ? 3.939 1.687 0.786 1.00 95.88 86 ILE A N 1
ATOM 704 C CA . ILE A 1 86 ? 3.439 1.878 -0.584 1.00 95.88 86 ILE A CA 1
ATOM 705 C C . ILE A 1 86 ? 1.912 1.994 -0.574 1.00 95.88 86 ILE A C 1
ATOM 707 O O . ILE A 1 86 ? 1.370 2.899 -1.210 1.00 95.88 86 ILE A O 1
ATOM 711 N N . VAL A 1 87 ? 1.226 1.113 0.159 1.00 97.31 87 VAL A N 1
ATOM 712 C CA . VAL A 1 87 ? -0.237 1.116 0.293 1.00 97.31 87 VAL A CA 1
ATOM 713 C C . VAL A 1 87 ? -0.728 2.435 0.890 1.00 97.31 87 VAL A C 1
ATOM 715 O O . VAL A 1 87 ? -1.633 3.043 0.326 1.00 97.31 87 VAL A O 1
ATOM 718 N N . GLU A 1 88 ? -0.090 2.940 1.947 1.00 95.81 88 GLU A N 1
ATOM 719 C CA . GLU A 1 88 ? -0.416 4.243 2.545 1.00 95.81 88 GLU A CA 1
ATOM 720 C C . GLU A 1 88 ? -0.274 5.404 1.547 1.00 95.81 88 GLU A C 1
ATOM 722 O O . GLU A 1 88 ? -1.174 6.239 1.416 1.00 95.81 88 GLU A O 1
ATOM 727 N N . LYS A 1 89 ? 0.832 5.454 0.790 1.00 95.94 89 LYS A N 1
ATOM 728 C CA . LYS A 1 89 ? 1.048 6.497 -0.230 1.00 95.94 89 LYS A CA 1
ATOM 729 C C . LYS A 1 89 ? 0.031 6.407 -1.368 1.00 95.94 89 LYS A C 1
ATOM 731 O O . LYS A 1 89 ? -0.455 7.434 -1.842 1.00 95.94 89 LYS A O 1
ATOM 736 N N . CYS A 1 90 ? -0.313 5.194 -1.791 1.00 96.56 90 CYS A N 1
ATOM 737 C CA . CYS A 1 90 ? -1.317 4.969 -2.827 1.00 96.56 90 CYS A CA 1
ATOM 738 C C . CYS A 1 90 ? -2.729 5.335 -2.351 1.00 96.56 90 CYS A C 1
ATOM 740 O O . CYS A 1 90 ? -3.496 5.902 -3.129 1.00 96.56 90 CYS A O 1
ATOM 742 N N . ALA A 1 91 ? -3.054 5.085 -1.081 1.00 95.88 91 ALA A N 1
ATOM 743 C CA . ALA A 1 91 ? -4.315 5.504 -0.479 1.00 95.88 91 ALA A CA 1
ATOM 744 C C . ALA A 1 91 ? -4.449 7.034 -0.462 1.00 95.88 91 ALA A C 1
ATOM 746 O O . ALA A 1 91 ? -5.481 7.561 -0.874 1.00 95.88 91 ALA A O 1
ATOM 747 N N . ALA A 1 92 ? -3.385 7.760 -0.099 1.00 94.94 92 ALA A N 1
ATOM 748 C CA . ALA A 1 92 ? -3.379 9.223 -0.160 1.00 94.94 92 ALA A CA 1
ATOM 749 C C . ALA A 1 92 ? -3.611 9.746 -1.592 1.00 94.94 92 ALA A C 1
ATOM 751 O O . ALA A 1 92 ? -4.393 10.674 -1.799 1.00 94.94 92 ALA A O 1
ATOM 752 N N . LEU A 1 93 ? -2.992 9.124 -2.604 1.00 95.50 93 LEU A N 1
ATOM 753 C CA . LEU A 1 93 ? -3.242 9.463 -4.010 1.00 95.50 93 LEU A CA 1
ATOM 754 C C . LEU A 1 93 ? -4.695 9.171 -4.424 1.00 95.50 93 LEU A C 1
ATOM 756 O O . LEU A 1 93 ? -5.300 9.952 -5.161 1.00 95.50 93 LEU A O 1
ATOM 760 N N . HIS A 1 94 ? -5.262 8.052 -3.971 1.00 95.12 94 HIS A N 1
ATOM 761 C CA . HIS A 1 94 ? -6.657 7.701 -4.231 1.00 95.12 94 HIS A CA 1
ATOM 762 C C . HIS A 1 94 ? -7.622 8.741 -3.642 1.00 95.12 94 HIS A C 1
ATOM 764 O O . HIS A 1 94 ? -8.525 9.200 -4.342 1.00 95.12 94 HIS A O 1
ATOM 770 N N . GLU A 1 95 ? -7.397 9.168 -2.400 1.00 93.62 95 GLU A N 1
ATOM 771 C CA . GLU A 1 95 ? -8.189 10.212 -1.738 1.00 93.62 95 GLU A CA 1
ATOM 772 C C . GLU A 1 95 ? -8.099 11.548 -2.482 1.00 93.62 95 GLU A C 1
ATOM 774 O O . GLU A 1 95 ? -9.125 12.151 -2.794 1.00 93.62 95 GLU A O 1
ATOM 779 N N . GLN A 1 96 ? -6.893 11.966 -2.879 1.00 93.81 96 GLN A N 1
ATOM 780 C CA . GLN A 1 96 ? -6.701 13.170 -3.698 1.00 93.81 96 GLN A CA 1
ATOM 781 C C . GLN A 1 96 ? -7.483 13.099 -5.018 1.00 93.81 96 GLN A C 1
ATOM 783 O O . GLN A 1 96 ? -8.142 14.060 -5.413 1.00 93.81 96 GLN A O 1
ATOM 788 N N . ARG A 1 97 ? -7.462 11.947 -5.703 1.00 93.12 97 ARG A N 1
ATOM 789 C CA . ARG A 1 97 ? -8.226 11.737 -6.944 1.00 93.12 97 ARG A CA 1
ATOM 790 C C . ARG A 1 97 ? -9.733 11.810 -6.726 1.00 93.12 97 ARG A C 1
ATOM 792 O O . ARG A 1 97 ? -10.431 12.265 -7.628 1.00 93.12 97 ARG A O 1
ATOM 799 N N . ARG A 1 98 ? -10.236 11.342 -5.581 1.00 91.25 98 ARG A N 1
ATOM 800 C CA . ARG A 1 98 ? -11.661 11.436 -5.232 1.00 91.25 98 ARG A CA 1
ATOM 801 C C . ARG A 1 98 ? -12.074 12.881 -4.987 1.00 91.25 98 ARG A C 1
ATOM 803 O O . ARG A 1 98 ? -13.064 13.306 -5.567 1.00 91.25 98 ARG A O 1
ATOM 810 N N . ASN A 1 99 ? -11.278 13.627 -4.226 1.00 89.81 99 ASN A N 1
ATOM 811 C CA . ASN A 1 99 ? -11.563 15.026 -3.896 1.00 89.81 99 ASN A CA 1
ATOM 812 C C . ASN A 1 99 ? -11.509 15.952 -5.122 1.00 89.81 99 ASN A C 1
ATOM 814 O O . ASN A 1 99 ? -12.202 16.956 -5.163 1.00 89.81 99 ASN A O 1
ATOM 818 N N . ASN A 1 100 ? -10.721 15.610 -6.145 1.00 85.38 100 ASN A N 1
ATOM 819 C CA . ASN A 1 100 ? -10.666 16.377 -7.398 1.00 85.38 100 ASN A CA 1
ATOM 820 C C . ASN A 1 100 ? -11.802 16.036 -8.383 1.00 85.38 100 ASN A C 1
ATOM 822 O O . ASN A 1 100 ? -11.878 16.634 -9.455 1.00 85.38 100 ASN A O 1
ATOM 826 N N . ARG A 1 101 ? -12.622 15.019 -8.085 1.00 72.88 101 ARG A N 1
ATOM 827 C CA . ARG A 1 101 ? -13.774 14.597 -8.907 1.00 72.88 101 ARG A CA 1
ATOM 828 C C . ARG A 1 101 ? -15.120 15.027 -8.315 1.00 72.88 101 ARG A C 1
ATOM 830 O O . ARG A 1 101 ? -16.123 14.901 -9.012 1.00 72.88 101 ARG A O 1
ATOM 837 N N . SER A 1 102 ? -15.130 15.450 -7.052 1.00 54.09 102 SER A N 1
ATOM 838 C CA . SER A 1 102 ? -16.259 16.066 -6.342 1.00 54.09 102 SER A CA 1
ATOM 839 C C . SER A 1 102 ? -16.278 17.569 -6.557 1.00 54.09 102 SER A C 1
ATOM 841 O O . SER A 1 102 ? -17.386 18.104 -6.758 1.00 54.09 102 SER A O 1
#

Organism: NCBI:txid2606905

Secondary structure (DSSP, 8-state):
-----TTTHHHHHHHHH-----HHHHHHHHHHHHHHTSSSHHHHHHHHH---HHHHHHHHT--HHHHHHHHH-GGGSPPHHHHHHHHHHHHHHHHHHHHTT-

Radius of gyration: 16.85 Å; chains: 1; bounding box: 29×29×49 Å

pLDDT: mean 87.68, std 9.79, range [54.09, 97.31]

Foldseek 3Di:
DDDQDPVNVVVVCCVVPVDPDDPVVVVVVVVLVCLLPDQQNVVVLCVPQVDDLVNLCVQPVDDSVLSVCSNPPVVSNDDSVVSSVSSVSSVVVSVVVVVVVD

Sequence (102 aa):
MPKVTREDIPNWFQRQTGFDVDVQELKKAVELDRIACADEPMKLMRELWGITPRDCERLLGAPSRTVEQWFHTKSTRPASWVVRLIVEKCAALHEQRRNNRS